Protein AF-A0AA42H1K6-F1 (afdb_monomer_lite)

Organism: NCBI:txid2975438

Structure (mmCIF, N/CA/C/O backbone):
data_AF-A0AA42H1K6-F1
#
_entry.id   AF-A0AA42H1K6-F1
#
loop_
_atom_site.group_PDB
_atom_site.id
_atom_site.type_symbol
_atom_site.label_atom_id
_atom_site.label_alt_id
_atom_site.label_comp_id
_atom_site.label_asym_id
_atom_site.label_entity_id
_atom_site.label_seq_id
_atom_site.pdbx_PDB_ins_code
_atom_site.Cartn_x
_atom_site.Cartn_y
_atom_site.Cartn_z
_atom_site.occupancy
_atom_site.B_iso_or_equiv
_atom_site.auth_seq_id
_atom_site.auth_comp_id
_atom_site.auth_asym_id
_atom_site.auth_atom_id
_atom_site.pdbx_PDB_model_num
ATOM 1 N N . MET A 1 1 ? 20.859 7.260 -6.402 1.00 62.06 1 MET A N 1
ATOM 2 C CA . MET A 1 1 ? 20.057 6.944 -5.200 1.00 62.06 1 MET A CA 1
ATOM 3 C C . MET A 1 1 ? 20.274 5.476 -4.890 1.00 62.06 1 MET A C 1
ATOM 5 O O . MET A 1 1 ? 20.105 4.671 -5.797 1.00 62.06 1 MET A O 1
ATOM 9 N N . THR A 1 2 ? 20.708 5.152 -3.678 1.00 84.94 2 THR A N 1
ATOM 10 C CA . THR A 1 2 ? 21.061 3.782 -3.284 1.00 84.94 2 THR A CA 1
ATOM 11 C C . THR A 1 2 ? 19.814 3.062 -2.776 1.00 84.94 2 THR A C 1
ATOM 13 O O . THR A 1 2 ? 19.043 3.649 -2.016 1.00 84.94 2 THR A O 1
ATOM 16 N N . ILE A 1 3 ? 19.590 1.830 -3.237 1.00 92.12 3 ILE A N 1
ATOM 17 C CA . ILE A 1 3 ? 18.553 0.944 -2.693 1.00 92.12 3 ILE A CA 1
ATOM 18 C C . ILE A 1 3 ? 18.938 0.590 -1.255 1.00 92.12 3 ILE A C 1
ATOM 20 O O . ILE A 1 3 ? 20.094 0.250 -1.008 1.00 92.12 3 ILE A O 1
ATOM 24 N N . ASP A 1 4 ? 17.997 0.700 -0.317 1.00 94.44 4 ASP A N 1
ATOM 25 C CA . ASP A 1 4 ? 18.240 0.289 1.068 1.00 94.44 4 ASP A CA 1
ATOM 26 C C . ASP A 1 4 ? 18.474 -1.236 1.103 1.00 94.44 4 ASP A C 1
ATOM 28 O O . ASP A 1 4 ? 17.659 -1.985 0.554 1.00 94.44 4 ASP A O 1
ATOM 32 N N . PRO A 1 5 ? 19.585 -1.715 1.692 1.00 95.31 5 PRO A N 1
ATOM 33 C CA . PRO A 1 5 ? 19.958 -3.126 1.644 1.00 95.31 5 PRO A CA 1
ATOM 34 C C . PRO A 1 5 ? 18.971 -4.047 2.368 1.00 95.31 5 PRO A C 1
ATOM 36 O O . PRO A 1 5 ? 18.983 -5.239 2.097 1.00 95.31 5 PRO A O 1
ATOM 39 N N . ARG A 1 6 ? 18.101 -3.520 3.241 1.00 96.12 6 ARG A N 1
ATOM 40 C CA . ARG A 1 6 ? 17.101 -4.313 3.978 1.00 96.12 6 ARG A CA 1
ATOM 41 C C . ARG A 1 6 ? 15.886 -4.706 3.138 1.00 96.12 6 ARG A C 1
ATOM 43 O O . ARG A 1 6 ? 15.095 -5.544 3.556 1.00 96.12 6 ARG A O 1
ATOM 50 N N . ILE A 1 7 ? 15.691 -4.086 1.971 1.00 96.62 7 ILE A N 1
ATOM 51 C CA . ILE A 1 7 ? 14.478 -4.278 1.160 1.00 96.62 7 ILE A CA 1
ATOM 52 C C . ILE A 1 7 ? 14.247 -5.740 0.747 1.00 96.62 7 ILE A C 1
ATOM 54 O O . ILE A 1 7 ? 13.104 -6.177 0.870 1.00 96.62 7 ILE A O 1
ATOM 58 N N . PRO A 1 8 ? 15.252 -6.510 0.283 1.00 96.12 8 PRO A N 1
ATOM 59 C CA . PRO A 1 8 ? 15.045 -7.915 -0.069 1.00 96.12 8 PRO A CA 1
ATOM 60 C C . PRO A 1 8 ? 14.580 -8.770 1.117 1.00 96.12 8 PRO A C 1
ATOM 62 O O . PRO A 1 8 ? 13.640 -9.549 0.962 1.00 96.12 8 PRO A O 1
ATOM 65 N N . ASP A 1 9 ? 15.182 -8.582 2.294 1.00 97.12 9 ASP A N 1
ATOM 66 C CA . ASP A 1 9 ? 14.838 -9.334 3.507 1.00 97.12 9 ASP A CA 1
ATOM 67 C C . ASP A 1 9 ? 13.409 -9.014 3.955 1.00 97.12 9 ASP A C 1
ATOM 69 O O . ASP A 1 9 ? 12.600 -9.916 4.165 1.00 97.12 9 ASP A O 1
ATOM 73 N N . LEU A 1 10 ? 13.065 -7.722 3.988 1.00 97.06 10 LEU A N 1
ATOM 74 C CA . LEU A 1 10 ? 11.715 -7.259 4.302 1.00 97.06 10 LEU A CA 1
ATOM 75 C C . LEU A 1 10 ? 10.692 -7.789 3.293 1.00 97.06 10 LEU A C 1
ATOM 77 O O . LEU A 1 10 ? 9.647 -8.273 3.691 1.00 97.06 10 LEU A O 1
ATOM 81 N N . CYS A 1 11 ? 10.968 -7.758 1.988 1.00 95.31 11 CYS A N 1
ATOM 82 C CA . CYS A 1 11 ? 10.032 -8.312 1.002 1.00 95.31 11 CYS A CA 1
ATOM 83 C C . CYS A 1 11 ? 9.834 -9.823 1.191 1.00 95.31 11 CYS A C 1
ATOM 85 O O . CYS A 1 11 ? 8.704 -10.301 1.114 1.00 95.31 11 CYS A O 1
ATOM 87 N N . THR A 1 12 ? 10.912 -10.554 1.486 1.00 95.56 12 THR A N 1
ATOM 88 C CA . THR A 1 12 ? 10.873 -12.005 1.716 1.00 95.56 12 THR A CA 1
ATOM 89 C C . THR A 1 12 ? 10.002 -12.361 2.918 1.00 95.56 12 THR A C 1
ATOM 91 O O . THR A 1 12 ? 9.213 -13.300 2.835 1.00 95.56 12 THR A O 1
ATOM 94 N N . GLU A 1 13 ? 10.085 -11.585 4.001 1.00 95.88 13 GLU A N 1
ATOM 95 C CA . GLU A 1 13 ? 9.265 -11.766 5.206 1.00 95.88 13 GLU A CA 1
ATOM 96 C C . GLU A 1 13 ? 7.757 -11.739 4.908 1.00 95.88 13 GLU A C 1
ATOM 98 O O . GLU A 1 13 ? 7.006 -12.545 5.451 1.00 95.88 13 GLU A O 1
ATOM 103 N N . TYR A 1 14 ? 7.324 -10.874 3.986 1.00 93.69 14 TYR A N 1
ATOM 104 C CA . TYR A 1 14 ? 5.921 -10.744 3.574 1.00 93.69 14 TYR A CA 1
ATOM 105 C C . TYR A 1 14 ? 5.576 -11.563 2.315 1.00 93.69 14 TYR A C 1
ATOM 107 O O . TYR A 1 14 ? 4.506 -11.393 1.732 1.00 93.69 14 TYR A O 1
ATOM 115 N N . GLY A 1 15 ? 6.472 -12.442 1.851 1.00 92.50 15 GLY A N 1
ATOM 116 C CA . GLY A 1 15 ? 6.245 -13.269 0.661 1.00 92.50 15 GLY A CA 1
ATOM 117 C C . GLY A 1 15 ? 6.146 -12.477 -0.651 1.00 92.50 15 GLY A C 1
ATOM 118 O O . GLY A 1 15 ? 5.506 -12.936 -1.598 1.00 92.50 15 GLY A O 1
ATOM 119 N N . ILE A 1 16 ? 6.759 -11.292 -0.712 1.00 93.12 16 ILE A N 1
ATOM 120 C CA . ILE A 1 16 ? 6.819 -10.436 -1.900 1.00 93.12 16 ILE A CA 1
ATOM 121 C C . ILE A 1 16 ? 8.098 -10.744 -2.679 1.00 93.12 16 ILE A C 1
ATOM 123 O O . ILE A 1 16 ? 9.208 -10.653 -2.154 1.00 93.12 16 ILE A O 1
ATOM 127 N N . THR A 1 17 ? 7.955 -11.044 -3.967 1.00 93.44 17 THR A N 1
ATOM 128 C CA . THR A 1 17 ? 9.085 -11.318 -4.861 1.00 93.44 17 THR A CA 1
ATOM 129 C C . THR A 1 17 ? 9.490 -10.060 -5.623 1.00 93.44 17 THR A C 1
ATOM 131 O O . THR A 1 17 ? 8.686 -9.426 -6.309 1.00 93.44 17 THR A O 1
ATOM 134 N N . ILE A 1 18 ? 10.765 -9.685 -5.527 1.00 94.56 18 ILE A N 1
ATOM 135 C CA . ILE A 1 18 ? 11.327 -8.594 -6.326 1.00 94.56 18 ILE A CA 1
ATOM 136 C C . ILE A 1 18 ? 11.724 -9.145 -7.695 1.00 94.56 18 ILE A C 1
ATOM 138 O O . ILE A 1 18 ? 12.562 -10.039 -7.787 1.00 94.56 18 ILE A O 1
ATOM 142 N N . VAL A 1 19 ? 11.164 -8.572 -8.758 1.00 93.50 19 VAL A N 1
ATOM 143 C CA . VAL A 1 19 ? 11.469 -8.945 -10.145 1.00 93.50 19 VAL A CA 1
ATOM 144 C C . VAL A 1 19 ? 12.244 -7.853 -10.873 1.00 93.50 19 VAL A C 1
ATOM 146 O O . VAL A 1 19 ? 12.251 -6.683 -10.478 1.00 93.50 19 VAL A O 1
ATOM 149 N N . ASP A 1 20 ? 12.894 -8.238 -11.973 1.00 90.00 20 ASP A N 1
ATOM 150 C CA . ASP A 1 20 ? 13.606 -7.297 -12.837 1.00 90.00 20 ASP A CA 1
ATOM 151 C C . ASP A 1 20 ? 12.664 -6.212 -13.386 1.00 90.00 20 ASP A C 1
ATOM 153 O O . ASP A 1 20 ? 11.504 -6.464 -13.718 1.00 90.00 20 ASP A O 1
ATOM 157 N N . GLY A 1 21 ? 13.184 -4.993 -13.548 1.00 84.94 21 GLY A N 1
ATOM 158 C CA . GLY A 1 21 ? 12.395 -3.842 -13.993 1.00 84.94 21 GLY A CA 1
ATOM 159 C C . GLY A 1 21 ? 11.746 -3.996 -15.376 1.00 84.94 21 GLY A C 1
ATOM 160 O O . GLY A 1 21 ? 10.767 -3.290 -15.658 1.00 84.94 21 GLY A O 1
ATOM 161 N N . ARG A 1 22 ? 12.270 -4.896 -16.220 1.00 85.75 22 ARG A N 1
ATOM 162 C CA . ARG A 1 22 ? 11.769 -5.212 -17.568 1.00 85.75 22 ARG A CA 1
ATOM 163 C C . ARG A 1 22 ? 10.770 -6.370 -17.586 1.00 85.75 22 ARG A C 1
ATOM 165 O O . ARG A 1 22 ? 10.105 -6.550 -18.603 1.00 85.75 22 ARG A O 1
ATOM 172 N N . SER A 1 23 ? 10.659 -7.132 -16.501 1.00 84.50 23 SER A N 1
ATOM 173 C CA . SER A 1 23 ? 9.707 -8.242 -16.399 1.00 84.50 23 SER A CA 1
ATOM 174 C C . SER A 1 23 ? 8.284 -7.722 -16.201 1.00 84.50 23 SER A C 1
ATOM 176 O O . SER A 1 23 ? 8.084 -6.636 -15.648 1.00 84.50 23 SER A O 1
ATOM 178 N N . TYR A 1 24 ? 7.289 -8.489 -16.661 1.00 82.38 24 TYR A N 1
ATOM 179 C CA . TYR A 1 24 ? 5.895 -8.229 -16.316 1.00 82.38 24 TYR A CA 1
ATOM 180 C C . TYR A 1 24 ? 5.607 -8.871 -14.952 1.00 82.38 24 TYR A C 1
ATOM 182 O O . TYR A 1 24 ? 5.658 -10.094 -14.862 1.00 82.38 24 TYR A O 1
ATOM 190 N N . PRO A 1 25 ? 5.352 -8.074 -13.907 1.00 82.81 25 PRO A N 1
ATOM 191 C CA . PRO A 1 25 ? 5.150 -8.590 -12.561 1.00 82.81 25 PRO A CA 1
ATOM 192 C C . PRO A 1 25 ? 3.802 -9.306 -12.448 1.00 82.81 25 PRO A C 1
ATOM 194 O O . PRO A 1 25 ? 2.767 -8.781 -12.866 1.00 82.81 25 PRO A O 1
ATOM 197 N N . GLY A 1 26 ? 3.839 -10.503 -11.879 1.00 82.50 26 GLY A N 1
ATOM 198 C CA . GLY A 1 26 ? 2.691 -11.321 -11.532 1.00 82.50 26 GLY A CA 1
ATOM 199 C C . GLY A 1 26 ? 2.181 -11.077 -10.112 1.00 82.50 26 GLY A C 1
ATOM 200 O O . GLY A 1 26 ? 2.237 -9.971 -9.568 1.00 82.50 26 GLY A O 1
ATOM 201 N N . ILE A 1 27 ? 1.641 -12.144 -9.528 1.00 84.56 27 ILE A N 1
ATOM 202 C CA . ILE A 1 27 ? 1.057 -12.140 -8.188 1.00 84.56 27 ILE A CA 1
ATOM 203 C C . ILE A 1 27 ? 2.156 -12.009 -7.132 1.00 84.56 27 ILE A C 1
ATOM 205 O O . ILE A 1 27 ? 3.155 -12.718 -7.208 1.00 84.56 27 ILE A O 1
ATOM 209 N N . ARG A 1 28 ? 1.968 -11.120 -6.146 1.00 85.88 28 ARG A N 1
ATOM 210 C CA . ARG A 1 28 ? 2.966 -10.809 -5.094 1.00 85.88 28 ARG A CA 1
ATOM 211 C C . ARG A 1 28 ? 4.334 -10.388 -5.633 1.00 85.88 28 ARG A C 1
ATOM 213 O O . ARG A 1 28 ? 5.338 -10.470 -4.929 1.00 85.88 28 ARG A O 1
ATOM 220 N N . GLU A 1 29 ? 4.388 -9.905 -6.867 1.00 90.75 29 GLU A N 1
ATOM 221 C CA . GLU A 1 29 ? 5.623 -9.440 -7.480 1.00 90.75 29 GLU A CA 1
ATOM 222 C C . GLU A 1 29 ? 5.683 -7.917 -7.535 1.00 90.75 29 GLU A C 1
ATOM 224 O O . GLU A 1 29 ? 4.683 -7.215 -7.730 1.00 90.75 29 GLU A O 1
ATOM 229 N N . THR A 1 30 ? 6.893 -7.384 -7.396 1.00 92.50 30 THR A N 1
ATOM 230 C CA . THR A 1 30 ? 7.141 -5.951 -7.513 1.00 92.50 30 THR A CA 1
ATOM 231 C C . THR A 1 30 ? 8.460 -5.649 -8.205 1.00 92.50 30 THR A C 1
ATOM 233 O O . THR A 1 30 ? 9.459 -6.342 -8.051 1.00 92.50 30 THR A O 1
ATOM 236 N N . ARG A 1 31 ? 8.482 -4.523 -8.916 1.00 92.75 31 ARG A N 1
ATOM 237 C CA . ARG A 1 31 ? 9.706 -3.870 -9.408 1.00 92.75 31 ARG A CA 1
ATOM 238 C C . ARG A 1 31 ? 9.962 -2.527 -8.725 1.00 92.75 31 ARG A C 1
ATOM 240 O 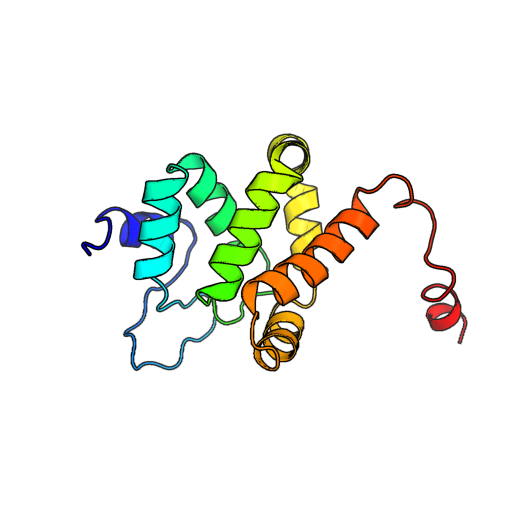O . ARG A 1 31 ? 10.867 -1.783 -9.096 1.00 92.75 31 ARG A O 1
ATOM 247 N N . ALA A 1 32 ? 9.125 -2.155 -7.757 1.00 93.94 32 ALA A N 1
ATOM 248 C CA . ALA A 1 32 ? 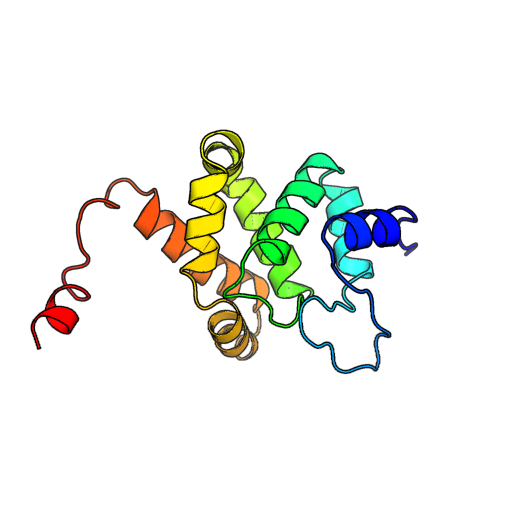9.098 -0.823 -7.164 1.00 93.94 32 ALA A CA 1
ATOM 249 C C . ALA A 1 32 ? 10.113 -0.655 -6.014 1.00 93.94 32 ALA A C 1
ATOM 251 O O . ALA A 1 32 ? 9.873 0.106 -5.080 1.00 93.94 32 ALA A O 1
ATOM 252 N N . VAL A 1 33 ? 11.280 -1.301 -6.108 1.00 95.19 33 VAL A N 1
ATOM 253 C CA . VAL A 1 33 ? 12.324 -1.334 -5.062 1.00 95.19 33 VAL A CA 1
ATOM 254 C C . VAL A 1 33 ? 12.788 0.070 -4.659 1.00 95.19 33 VAL A C 1
ATOM 256 O O . VAL A 1 33 ? 12.930 0.385 -3.480 1.00 95.19 33 VAL A O 1
ATOM 259 N N . VAL A 1 34 ? 12.946 0.963 -5.643 1.00 95.50 34 VAL A N 1
ATOM 260 C CA . VAL A 1 34 ? 13.295 2.379 -5.424 1.00 95.50 34 VAL A CA 1
ATOM 261 C C . VAL A 1 34 ? 12.229 3.080 -4.576 1.00 95.50 34 VAL A C 1
ATOM 263 O O . VAL A 1 34 ? 12.556 3.879 -3.702 1.00 95.50 34 VAL A O 1
ATOM 266 N N . THR A 1 35 ? 10.950 2.793 -4.820 1.00 96.56 35 THR A N 1
ATOM 267 C CA . THR A 1 35 ? 9.838 3.363 -4.049 1.00 96.56 35 THR A CA 1
ATOM 268 C C . THR A 1 35 ? 9.837 2.835 -2.625 1.00 96.56 35 THR A C 1
ATOM 270 O O . THR A 1 35 ? 9.728 3.628 -1.696 1.00 96.56 35 THR A O 1
ATOM 273 N N . MET A 1 36 ? 10.023 1.528 -2.452 1.00 96.88 36 MET A N 1
ATOM 274 C CA . MET A 1 36 ? 10.109 0.907 -1.132 1.00 96.88 36 MET A CA 1
ATOM 275 C C . MET A 1 36 ? 11.256 1.501 -0.304 1.00 96.88 36 MET A C 1
ATOM 277 O O . MET A 1 36 ? 11.035 1.927 0.825 1.00 96.88 36 MET A O 1
ATOM 281 N N . SER A 1 37 ? 12.444 1.668 -0.903 1.00 97.44 37 SER A N 1
ATOM 282 C CA . SER A 1 37 ? 13.579 2.346 -0.251 1.00 97.44 37 SER A CA 1
ATOM 283 C C . SER A 1 37 ? 13.242 3.777 0.177 1.00 97.44 37 SER A C 1
ATOM 285 O O . SER A 1 37 ? 13.637 4.199 1.258 1.00 97.44 37 SER A O 1
ATOM 287 N N . ARG A 1 38 ? 12.488 4.531 -0.637 1.00 97.38 38 ARG A N 1
ATOM 288 C CA . ARG A 1 38 ? 12.063 5.898 -0.280 1.00 97.38 38 ARG A CA 1
ATOM 289 C C . ARG A 1 38 ? 11.091 5.919 0.889 1.00 97.38 38 ARG A C 1
ATOM 291 O O . ARG A 1 38 ? 11.219 6.792 1.738 1.00 97.38 38 ARG A O 1
ATOM 298 N N . ILE A 1 39 ? 10.126 5.002 0.918 1.00 98.00 39 ILE A N 1
ATOM 299 C CA . ILE A 1 39 ? 9.160 4.913 2.019 1.00 98.00 39 ILE A CA 1
ATOM 300 C C . ILE A 1 39 ? 9.901 4.554 3.309 1.00 98.00 39 ILE A C 1
ATOM 302 O O . ILE A 1 39 ? 9.770 5.279 4.291 1.00 98.00 39 ILE A O 1
ATOM 306 N N . LEU A 1 40 ? 10.751 3.523 3.274 1.00 97.94 40 LEU A N 1
ATOM 307 C CA . LEU A 1 40 ? 11.552 3.090 4.420 1.00 97.94 40 LEU A CA 1
ATOM 308 C C . LEU A 1 40 ? 12.439 4.219 4.971 1.00 97.94 40 LEU A C 1
ATOM 310 O O . LEU A 1 40 ? 12.436 4.479 6.170 1.00 97.94 40 LEU A O 1
ATOM 314 N N . GLN A 1 41 ? 13.151 4.942 4.101 1.00 97.06 41 GLN A N 1
ATOM 315 C CA . GLN A 1 41 ? 14.009 6.062 4.509 1.00 97.06 41 GLN A CA 1
ATOM 316 C C . GLN A 1 41 ? 13.218 7.254 5.065 1.00 97.06 41 GLN A C 1
ATOM 318 O O . GLN A 1 41 ? 13.689 7.927 5.976 1.00 97.06 41 GLN A O 1
ATOM 323 N N . ALA A 1 42 ? 12.035 7.539 4.514 1.00 97.19 42 ALA A N 1
ATOM 324 C CA . ALA A 1 42 ? 11.247 8.708 4.898 1.00 97.19 42 ALA A CA 1
ATOM 325 C C . ALA A 1 42 ? 10.371 8.483 6.139 1.00 97.19 42 ALA A C 1
ATOM 327 O O . ALA A 1 42 ? 10.029 9.450 6.817 1.00 97.19 42 ALA A O 1
ATOM 328 N N . LYS A 1 43 ? 9.947 7.241 6.392 1.00 97.38 43 LYS A N 1
ATOM 329 C CA . LYS A 1 43 ? 8.922 6.915 7.396 1.00 97.38 43 LYS A CA 1
ATOM 330 C C . LYS A 1 43 ? 9.381 5.925 8.465 1.00 97.38 43 LYS A C 1
ATOM 332 O O . LYS A 1 43 ? 8.683 5.767 9.458 1.00 97.38 43 LYS A O 1
ATOM 337 N N . GLY A 1 44 ? 10.548 5.305 8.297 1.00 97.75 44 GLY A N 1
ATOM 338 C CA . GLY A 1 44 ? 11.053 4.291 9.216 1.00 97.75 44 GLY A CA 1
ATOM 339 C C . GLY A 1 44 ? 10.517 2.891 8.917 1.00 97.75 44 GLY A C 1
ATOM 340 O O . GLY A 1 44 ? 9.667 2.689 8.048 1.00 97.75 44 GLY A O 1
ATOM 341 N N . GLU A 1 45 ? 11.078 1.911 9.622 1.00 97.62 45 GLU A N 1
ATOM 342 C CA . GLU A 1 45 ? 10.824 0.492 9.368 1.00 97.62 45 GLU A CA 1
ATOM 343 C C . GLU A 1 45 ? 9.431 0.050 9.818 1.00 97.62 45 GLU A C 1
ATOM 345 O O . GLU A 1 45 ? 8.754 -0.620 9.046 1.00 97.62 45 GLU A O 1
ATOM 350 N N . ASP A 1 46 ? 8.960 0.495 10.985 1.00 96.62 46 ASP A N 1
ATOM 351 C CA . ASP A 1 46 ? 7.636 0.129 11.512 1.00 96.62 46 ASP A CA 1
ATOM 352 C C . ASP A 1 46 ? 6.512 0.541 10.550 1.00 96.62 46 ASP A C 1
ATOM 354 O O . ASP A 1 46 ? 5.678 -0.274 10.155 1.00 96.62 46 ASP A O 1
ATOM 358 N N . HIS A 1 47 ? 6.552 1.788 10.065 1.00 97.69 47 HIS A N 1
ATOM 359 C CA . HIS A 1 47 ? 5.624 2.274 9.037 1.00 97.69 47 HIS A CA 1
ATOM 360 C C . HIS A 1 47 ? 5.713 1.437 7.760 1.00 97.69 47 HIS A C 1
ATOM 362 O O . HIS A 1 47 ? 4.700 1.093 7.154 1.00 97.69 47 HIS A O 1
ATOM 368 N N . PHE A 1 48 ? 6.927 1.115 7.319 1.00 97.94 48 PHE A N 1
ATOM 369 C CA . PHE A 1 48 ? 7.118 0.334 6.104 1.00 97.94 48 PHE A CA 1
ATOM 370 C C . PHE A 1 48 ? 6.579 -1.099 6.245 1.00 97.94 48 PHE A C 1
ATOM 372 O O . PHE A 1 48 ? 5.953 -1.598 5.313 1.00 97.94 48 PHE A O 1
ATOM 379 N N . ARG A 1 49 ? 6.734 -1.723 7.415 1.00 96.94 49 ARG A N 1
ATOM 380 C CA . ARG A 1 49 ? 6.160 -3.035 7.746 1.00 96.94 49 ARG A CA 1
ATOM 381 C C . ARG A 1 49 ? 4.631 -3.019 7.695 1.00 96.94 49 ARG A C 1
ATOM 383 O O . ARG A 1 49 ? 4.055 -3.888 7.049 1.00 96.94 49 ARG A O 1
ATOM 390 N N . MET A 1 50 ? 3.977 -1.986 8.235 1.00 96.06 50 MET A N 1
ATOM 391 C CA . MET A 1 50 ? 2.520 -1.810 8.090 1.00 96.06 50 MET A CA 1
ATOM 392 C C . MET A 1 50 ? 2.083 -1.720 6.619 1.00 96.06 50 MET A C 1
ATOM 394 O O . MET A 1 50 ? 1.072 -2.304 6.219 1.00 96.06 50 MET A O 1
ATOM 398 N N . VAL A 1 51 ? 2.856 -1.008 5.789 1.00 96.44 51 VAL A N 1
ATOM 399 C CA . VAL A 1 51 ? 2.594 -0.922 4.344 1.00 96.44 51 VAL A CA 1
ATOM 400 C C . VAL A 1 51 ? 2.722 -2.293 3.681 1.00 96.44 51 VAL A C 1
ATOM 402 O O . VAL A 1 51 ? 1.841 -2.651 2.901 1.00 96.44 51 VAL A O 1
ATOM 405 N N . LEU A 1 52 ? 3.781 -3.055 3.984 1.00 95.06 52 LEU A N 1
ATOM 406 C CA . LEU A 1 52 ? 3.995 -4.391 3.420 1.00 95.06 52 LEU A CA 1
ATOM 407 C C . LEU A 1 52 ? 2.913 -5.384 3.853 1.00 95.06 52 LEU A C 1
ATOM 409 O O . LEU A 1 52 ? 2.354 -6.047 2.984 1.00 95.06 52 LEU A O 1
ATOM 413 N N . SER A 1 53 ? 2.560 -5.417 5.141 1.00 93.25 53 SER A N 1
ATOM 414 C CA . SER A 1 53 ? 1.455 -6.233 5.666 1.00 93.25 53 SER A CA 1
ATOM 415 C C . SER A 1 53 ? 0.159 -5.954 4.900 1.00 93.25 53 SER A C 1
ATOM 417 O O . SER A 1 53 ? -0.439 -6.865 4.332 1.00 93.25 53 SER A O 1
ATOM 419 N N . THR A 1 54 ? -0.198 -4.674 4.733 1.00 93.25 54 THR A N 1
ATOM 420 C CA . THR A 1 54 ? -1.428 -4.277 4.025 1.00 93.25 54 THR A CA 1
ATOM 421 C C . THR A 1 54 ? -1.470 -4.767 2.571 1.00 93.25 54 THR A C 1
ATOM 423 O O . THR A 1 54 ? -2.516 -5.205 2.092 1.00 93.25 54 THR A O 1
ATOM 426 N N . VAL A 1 55 ? -0.355 -4.689 1.833 1.00 91.06 55 VAL A N 1
ATOM 427 C CA . VAL A 1 55 ? -0.329 -5.107 0.416 1.00 91.06 55 VAL A CA 1
ATOM 428 C C . VAL A 1 55 ? -0.105 -6.609 0.221 1.00 91.06 55 VAL A C 1
ATOM 430 O O . VAL A 1 55 ? -0.426 -7.116 -0.849 1.00 91.06 55 VAL A O 1
ATOM 433 N N . ALA A 1 56 ? 0.453 -7.316 1.206 1.00 86.75 56 ALA A N 1
ATOM 434 C CA . ALA A 1 56 ? 0.775 -8.739 1.100 1.00 86.75 56 ALA A CA 1
ATOM 435 C C . ALA A 1 56 ? -0.350 -9.650 1.605 1.00 86.75 56 ALA A C 1
ATOM 437 O O . ALA A 1 56 ? -0.653 -10.670 0.975 1.00 86.75 56 ALA A O 1
ATOM 438 N N . GLU A 1 57 ? -0.971 -9.277 2.726 1.00 79.81 57 GLU A N 1
ATOM 439 C CA . GLU A 1 57 ? -1.951 -10.107 3.438 1.00 79.81 57 GLU A CA 1
ATOM 440 C C . GLU A 1 57 ? -3.350 -10.038 2.831 1.00 79.81 57 GLU A C 1
ATOM 442 O O . GLU A 1 57 ? -4.228 -10.787 3.239 1.00 79.81 57 GLU A O 1
ATOM 447 N N . THR A 1 58 ? -3.554 -9.196 1.817 1.00 70.25 58 THR A N 1
ATOM 448 C CA . THR A 1 58 ? -4.866 -9.040 1.200 1.00 70.25 58 THR A CA 1
ATOM 449 C C . THR A 1 58 ? -5.064 -10.034 0.049 1.00 70.25 58 THR A C 1
ATOM 451 O O . THR A 1 58 ? -4.561 -9.861 -1.067 1.00 70.25 58 THR A O 1
ATOM 454 N N . GLU A 1 59 ? -5.751 -11.146 0.324 1.00 65.19 59 GLU A N 1
ATOM 455 C CA . GLU A 1 59 ? -6.015 -12.262 -0.599 1.00 65.19 59 GLU A CA 1
ATOM 456 C C . GLU A 1 59 ? -6.748 -11.837 -1.876 1.00 65.19 59 GLU A C 1
ATOM 458 O O . GLU A 1 59 ? -6.495 -12.386 -2.951 1.00 65.19 59 GLU A O 1
ATOM 463 N N . ASN A 1 60 ? -7.607 -10.820 -1.797 1.00 64.31 60 ASN A N 1
ATOM 464 C CA . ASN A 1 60 ? -8.358 -10.349 -2.963 1.00 64.31 60 ASN A CA 1
ATOM 465 C C . ASN A 1 60 ? -7.558 -9.362 -3.839 1.00 64.31 60 ASN A C 1
ATOM 467 O O . ASN A 1 60 ? -7.974 -9.000 -4.941 1.00 64.31 60 ASN A O 1
ATOM 471 N N . ASN A 1 61 ? -6.382 -8.938 -3.363 1.00 62.25 61 ASN A N 1
ATOM 472 C CA . ASN A 1 61 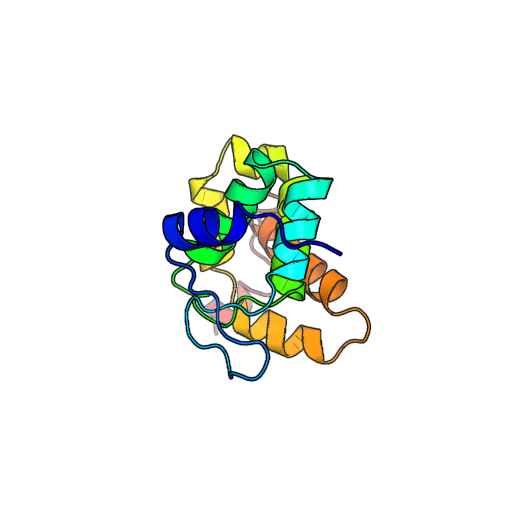? -5.559 -7.889 -3.971 1.00 62.25 61 ASN A CA 1
ATOM 473 C C . ASN A 1 61 ? -4.175 -8.371 -4.383 1.00 62.25 61 ASN A C 1
ATOM 475 O O . ASN A 1 61 ? -3.265 -7.568 -4.581 1.00 62.25 61 ASN A O 1
ATOM 479 N N . GLN A 1 62 ? -4.044 -9.675 -4.603 1.00 64.62 62 GLN A N 1
ATOM 480 C CA . GLN A 1 62 ? -2.818 -10.375 -4.982 1.00 64.62 62 GLN A CA 1
ATOM 481 C C . GLN A 1 62 ? -2.260 -9.970 -6.362 1.00 64.62 62 GLN A C 1
ATOM 483 O O . GLN A 1 62 ? -1.420 -10.660 -6.922 1.00 64.62 62 GLN A O 1
ATOM 488 N N . GLY A 1 63 ? -2.718 -8.860 -6.941 1.00 70.62 63 GLY A N 1
ATOM 489 C CA . GLY A 1 63 ? -2.201 -8.299 -8.179 1.00 70.62 63 GLY A CA 1
ATOM 490 C C . GLY A 1 63 ? -0.818 -7.655 -8.034 1.00 70.62 63 GLY A C 1
ATOM 491 O O . GLY A 1 63 ? -0.130 -7.756 -7.021 1.00 70.62 63 GLY A O 1
ATOM 492 N N . TYR A 1 64 ? -0.408 -6.965 -9.096 1.00 80.12 64 TYR A N 1
ATOM 493 C CA . TYR A 1 64 ? 0.891 -6.302 -9.174 1.00 80.12 64 TYR A CA 1
ATOM 494 C C . TYR A 1 64 ? 1.040 -5.168 -8.141 1.00 80.12 64 TYR A C 1
ATOM 496 O O . TYR A 1 64 ? 0.340 -4.147 -8.193 1.00 80.12 64 TYR A O 1
ATOM 504 N N . ILE A 1 65 ? 2.047 -5.304 -7.270 1.00 90.00 65 ILE A N 1
ATOM 505 C CA . ILE A 1 65 ? 2.430 -4.296 -6.276 1.00 90.00 65 ILE A CA 1
ATOM 506 C C . ILE A 1 65 ? 3.279 -3.216 -6.956 1.00 90.00 65 ILE A C 1
ATOM 508 O O . ILE A 1 65 ? 4.508 -3.308 -7.068 1.00 90.00 65 ILE A O 1
ATOM 512 N N . ASP A 1 66 ? 2.613 -2.168 -7.433 1.00 92.00 66 ASP A N 1
ATOM 513 C CA . ASP A 1 66 ? 3.254 -1.057 -8.129 1.00 92.00 66 ASP A CA 1
ATOM 514 C C . ASP A 1 66 ? 3.625 0.115 -7.204 1.00 92.00 66 ASP A C 1
ATOM 516 O O . ASP A 1 66 ? 3.250 0.200 -6.034 1.00 92.00 66 ASP A O 1
ATOM 520 N N . LYS A 1 67 ? 4.390 1.068 -7.748 1.00 94.81 67 LYS A N 1
ATOM 521 C CA . LYS A 1 67 ? 4.824 2.255 -6.997 1.00 94.81 67 LYS A CA 1
ATOM 522 C C . LYS A 1 67 ? 3.662 3.128 -6.509 1.00 94.81 67 LYS A C 1
ATOM 524 O O . LYS A 1 67 ? 3.841 3.838 -5.527 1.00 94.81 67 LYS A O 1
ATOM 529 N N . TYR A 1 68 ? 2.533 3.154 -7.217 1.00 95.69 68 TYR A N 1
ATOM 530 C CA . TYR A 1 68 ? 1.404 4.015 -6.875 1.00 95.69 68 TYR A CA 1
ATOM 531 C C . TYR A 1 68 ? 0.589 3.406 -5.741 1.00 95.69 68 TYR A C 1
ATOM 533 O O . TYR A 1 68 ? 0.217 4.144 -4.835 1.00 95.69 68 TYR A O 1
ATOM 541 N N . LEU A 1 69 ? 0.395 2.085 -5.753 1.00 94.88 69 LEU A N 1
ATOM 542 C CA . LEU A 1 69 ? -0.208 1.339 -4.656 1.00 94.88 69 LEU A CA 1
ATOM 543 C C . LEU A 1 69 ? 0.618 1.491 -3.379 1.00 94.88 69 LEU A C 1
ATOM 545 O O . LEU A 1 69 ? 0.073 1.921 -2.371 1.00 94.88 69 LEU A O 1
ATOM 549 N N . LEU A 1 70 ? 1.935 1.257 -3.432 1.00 96.56 70 LEU A N 1
ATOM 550 C CA . LEU A 1 70 ? 2.813 1.413 -2.262 1.00 96.56 70 LEU A CA 1
ATOM 551 C C . LEU A 1 70 ? 2.728 2.814 -1.641 1.00 96.56 70 LEU A C 1
ATOM 553 O O . LEU A 1 70 ? 2.626 2.956 -0.424 1.00 96.56 70 LEU A O 1
ATOM 557 N N . TRP A 1 71 ? 2.745 3.861 -2.470 1.00 97.81 71 TRP A N 1
ATOM 558 C CA . TRP A 1 71 ? 2.588 5.229 -1.978 1.00 97.81 71 TRP A CA 1
ATOM 559 C C .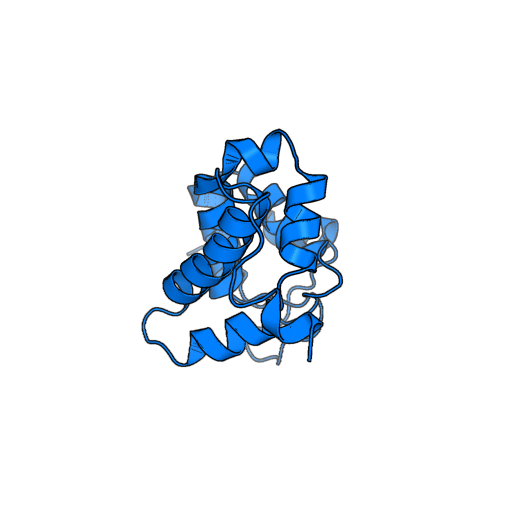 TRP A 1 71 ? 1.185 5.506 -1.440 1.00 97.81 71 TRP A C 1
ATOM 561 O O . TRP A 1 71 ? 1.065 6.189 -0.428 1.00 97.81 71 TRP A O 1
ATOM 571 N N . ALA A 1 72 ? 0.142 4.993 -2.095 1.00 97.50 72 ALA A N 1
ATOM 572 C CA . ALA A 1 72 ? -1.229 5.188 -1.648 1.00 97.50 72 ALA A CA 1
ATOM 573 C C . ALA A 1 72 ? -1.469 4.522 -0.290 1.00 97.50 72 ALA A C 1
ATOM 575 O O . ALA A 1 72 ? -1.956 5.175 0.625 1.00 97.50 72 ALA A O 1
ATOM 576 N N . VAL A 1 73 ? -1.046 3.266 -0.123 1.00 96.94 73 VAL A N 1
ATOM 577 C CA . VAL A 1 73 ? -1.109 2.568 1.167 1.00 96.94 73 VAL A CA 1
ATOM 578 C C . VAL A 1 73 ? -0.289 3.308 2.220 1.00 96.94 73 VAL A C 1
ATOM 580 O O . VAL A 1 73 ? -0.789 3.551 3.311 1.00 96.94 73 VAL A O 1
ATOM 583 N N . SER A 1 74 ? 0.925 3.762 1.889 1.00 98.44 74 SER A N 1
ATOM 584 C CA . SER A 1 74 ? 1.735 4.569 2.810 1.00 98.44 74 SER A CA 1
ATOM 585 C C . SER A 1 74 ? 1.029 5.848 3.274 1.00 98.44 74 SER A C 1
ATOM 587 O O . SER A 1 74 ? 1.178 6.228 4.435 1.00 98.44 74 SER A O 1
ATOM 589 N N . ASP A 1 75 ? 0.297 6.534 2.396 1.00 98.50 75 ASP A N 1
ATOM 590 C CA . ASP A 1 75 ? -0.465 7.729 2.773 1.00 98.50 75 ASP A CA 1
ATOM 591 C C . ASP A 1 75 ? -1.626 7.383 3.697 1.00 98.50 75 ASP A C 1
ATOM 593 O O . ASP A 1 75 ? -1.845 8.066 4.697 1.00 98.50 75 ASP A O 1
ATOM 597 N N . LEU A 1 76 ? -2.342 6.302 3.392 1.00 98.12 76 LEU A N 1
ATOM 598 C CA . LEU A 1 76 ? -3.480 5.872 4.191 1.00 98.12 76 LEU A CA 1
ATOM 599 C C . LEU A 1 76 ? -3.044 5.370 5.567 1.00 98.12 76 LEU A C 1
ATOM 601 O O . LEU A 1 76 ? -3.689 5.738 6.538 1.00 98.12 76 LEU A O 1
ATOM 605 N N . VAL A 1 77 ? -1.931 4.637 5.679 1.00 97.88 77 VAL A N 1
ATOM 606 C CA . VAL A 1 77 ? -1.338 4.262 6.975 1.00 97.88 77 VAL A CA 1
ATOM 607 C C . VAL A 1 77 ? -1.009 5.511 7.797 1.00 97.88 77 VAL A C 1
ATOM 609 O O . VAL A 1 77 ? -1.335 5.573 8.975 1.00 97.88 77 VAL A O 1
ATOM 612 N N . THR A 1 78 ? -0.446 6.560 7.178 1.00 97.94 78 THR A N 1
ATOM 613 C CA . THR A 1 78 ? -0.194 7.832 7.882 1.00 97.94 78 THR A CA 1
ATOM 614 C C . THR A 1 78 ? -1.494 8.495 8.358 1.00 97.94 78 THR A C 1
ATOM 616 O O . THR A 1 78 ? -1.574 8.925 9.506 1.00 97.94 78 THR A O 1
ATOM 619 N N . VAL A 1 79 ? -2.510 8.609 7.497 1.00 97.44 79 VAL A N 1
ATOM 620 C CA . VAL A 1 79 ? -3.767 9.315 7.820 1.00 97.44 79 VAL A CA 1
ATOM 621 C C . VAL A 1 79 ? -4.650 8.514 8.783 1.00 97.44 79 VAL A C 1
ATOM 623 O O . VAL A 1 79 ? -5.333 9.093 9.623 1.00 97.44 79 VAL A O 1
ATOM 626 N N . CYS A 1 80 ? -4.622 7.189 8.679 1.00 96.62 80 CYS A N 1
ATOM 627 C CA . CYS A 1 80 ? -5.477 6.260 9.413 1.00 96.62 80 CYS A CA 1
ATOM 628 C C . CYS A 1 80 ? -4.709 5.520 10.515 1.00 96.62 80 CYS A C 1
ATOM 630 O O . CYS A 1 80 ? -5.138 4.447 10.928 1.00 96.62 80 CYS A O 1
ATOM 632 N N . ASN A 1 81 ? -3.594 6.076 11.004 1.00 95.56 81 ASN A N 1
ATOM 633 C CA . ASN A 1 81 ? -2.703 5.408 11.958 1.00 95.56 81 ASN A CA 1
ATOM 634 C C . ASN A 1 81 ? -3.443 4.872 13.194 1.00 95.56 81 ASN A C 1
ATOM 636 O O . ASN A 1 81 ? -3.195 3.763 13.644 1.00 95.56 81 ASN A O 1
ATOM 640 N N . SER A 1 82 ? -4.418 5.625 13.713 1.00 94.56 82 SER A N 1
ATOM 641 C CA . SER A 1 82 ? -5.235 5.172 14.845 1.00 94.56 82 SER A CA 1
ATOM 642 C C . SER A 1 82 ? -6.075 3.931 14.530 1.00 94.56 82 SER A C 1
ATOM 644 O O . SER A 1 82 ? -6.315 3.131 15.428 1.00 94.56 82 SER A O 1
ATOM 646 N N . ILE A 1 83 ? -6.523 3.747 13.287 1.00 95.00 83 ILE A N 1
ATOM 647 C CA . ILE A 1 83 ? -7.249 2.546 12.853 1.00 95.00 83 ILE A CA 1
ATOM 648 C C . ILE A 1 83 ? -6.265 1.390 12.686 1.00 95.00 83 ILE A C 1
ATOM 650 O O . ILE A 1 83 ? -6.525 0.311 13.206 1.00 95.00 83 ILE A O 1
ATOM 654 N N . VAL A 1 84 ? -5.135 1.624 12.012 1.00 94.38 84 VAL A N 1
ATOM 655 C CA . VAL A 1 84 ? -4.120 0.591 11.749 1.00 94.38 84 VAL A CA 1
ATOM 656 C C . VAL A 1 84 ? -3.579 0.003 13.055 1.00 94.38 84 VAL A C 1
ATOM 658 O O . VAL A 1 84 ? -3.522 -1.213 13.191 1.00 94.38 84 VAL A O 1
ATOM 661 N N . GLU A 1 85 ? -3.273 0.847 14.041 1.00 93.06 85 GLU A N 1
ATOM 662 C CA . GLU A 1 85 ? -2.722 0.415 15.332 1.00 93.06 85 GLU A CA 1
ATOM 663 C C . GLU A 1 85 ? -3.764 -0.257 16.240 1.00 93.06 85 GLU A C 1
ATOM 665 O O . GLU A 1 85 ? -3.486 -1.273 16.871 1.00 93.06 85 GLU A O 1
ATOM 670 N N . ASN A 1 86 ? -4.984 0.289 16.325 1.00 95.19 86 ASN A N 1
ATOM 671 C CA . ASN A 1 86 ? -5.979 -0.207 17.288 1.00 95.19 86 ASN A CA 1
ATOM 672 C C . ASN A 1 86 ? -6.896 -1.299 16.721 1.00 95.19 86 ASN A C 1
ATOM 674 O O . ASN A 1 86 ? -7.536 -2.016 17.488 1.00 95.19 86 ASN A O 1
ATOM 678 N N . ARG A 1 87 ? -7.031 -1.388 15.392 1.00 94.88 87 ARG A N 1
ATOM 679 C CA . ARG A 1 87 ? -7.963 -2.292 14.693 1.00 94.88 87 ARG A CA 1
ATOM 680 C C . ARG A 1 87 ? -7.305 -2.925 13.446 1.00 94.88 87 ARG A C 1
ATOM 682 O O . ARG A 1 87 ? -7.886 -2.863 12.359 1.00 94.88 87 ARG A O 1
ATOM 689 N N . PRO A 1 88 ? -6.118 -3.555 13.571 1.00 93.06 88 PRO A N 1
ATOM 690 C CA . PRO A 1 88 ? -5.325 -4.027 12.429 1.00 93.06 88 PRO A CA 1
ATOM 691 C C . PRO A 1 88 ? -6.040 -5.083 11.577 1.00 93.06 88 PRO A C 1
ATOM 693 O O . PRO A 1 88 ? -6.000 -5.016 10.354 1.00 93.06 88 PRO A O 1
ATOM 696 N N . ILE A 1 89 ? -6.752 -6.026 12.204 1.00 93.31 89 ILE A N 1
ATOM 697 C CA . ILE A 1 89 ? -7.490 -7.079 11.482 1.00 93.31 89 ILE A CA 1
ATOM 698 C C . ILE A 1 89 ? -8.552 -6.454 10.576 1.00 93.31 89 ILE A C 1
ATOM 700 O O . ILE A 1 89 ? -8.648 -6.756 9.394 1.00 93.31 89 ILE A O 1
ATOM 704 N N . GLU A 1 90 ? -9.326 -5.521 11.114 1.00 94.19 90 GLU A N 1
ATOM 705 C CA . GLU A 1 90 ? -10.415 -4.894 10.376 1.00 94.19 90 GLU A CA 1
ATOM 706 C C . GLU A 1 90 ? -9.912 -3.944 9.286 1.00 94.19 90 GLU A C 1
ATOM 708 O O . GLU A 1 90 ? -10.610 -3.707 8.299 1.00 94.19 90 GLU A O 1
ATOM 713 N N . TRP A 1 91 ? -8.721 -3.371 9.478 1.00 94.94 91 TRP A N 1
ATOM 714 C CA . TRP A 1 91 ? -8.010 -2.640 8.441 1.00 94.94 91 TRP A CA 1
ATOM 715 C C . TRP A 1 91 ? -7.674 -3.558 7.261 1.00 94.94 91 TRP A C 1
ATOM 717 O O . TRP A 1 91 ? -7.992 -3.211 6.124 1.00 94.94 91 TRP A O 1
ATOM 727 N N . LEU A 1 92 ? -7.114 -4.742 7.523 1.00 93.25 92 LEU A N 1
ATOM 728 C CA . LEU A 1 92 ? -6.818 -5.727 6.479 1.00 93.25 92 LEU A CA 1
ATOM 729 C C . LEU A 1 92 ? -8.100 -6.207 5.783 1.00 93.25 92 LEU A C 1
ATOM 731 O O . LEU A 1 92 ? -8.176 -6.154 4.557 1.00 93.25 92 LEU A O 1
ATOM 735 N N . GLU A 1 93 ? -9.159 -6.521 6.539 1.00 92.25 93 GLU A N 1
ATOM 736 C CA . GLU A 1 93 ? -10.477 -6.866 5.980 1.00 92.25 93 GLU A CA 1
ATOM 737 C C . GLU A 1 93 ? -11.056 -5.747 5.096 1.00 92.25 93 GLU A C 1
ATOM 739 O O . GLU A 1 93 ? -11.725 -6.008 4.094 1.00 92.25 93 GLU A O 1
ATOM 744 N N . CYS A 1 94 ? -10.812 -4.479 5.450 1.00 92.62 94 CYS A N 1
ATOM 745 C CA . CYS A 1 94 ? -11.230 -3.338 4.639 1.00 92.62 94 CYS A CA 1
ATOM 746 C C . CYS A 1 94 ? -10.550 -3.337 3.269 1.00 92.62 94 CYS A C 1
ATOM 748 O O . CYS A 1 94 ? -11.190 -3.010 2.266 1.00 92.62 94 CYS A O 1
ATOM 750 N N . PHE A 1 95 ? -9.258 -3.664 3.229 1.00 91.81 95 PHE A N 1
ATOM 751 C CA . PHE A 1 95 ? -8.529 -3.763 1.975 1.00 91.81 95 PHE A CA 1
ATOM 752 C C . PHE A 1 95 ? -8.936 -5.012 1.202 1.00 91.81 95 PHE A C 1
ATOM 754 O O . PHE A 1 95 ? -9.144 -4.903 -0.001 1.00 91.81 95 PHE A O 1
ATOM 761 N N . ASP A 1 96 ? -9.145 -6.154 1.853 1.00 90.31 96 ASP A N 1
ATOM 762 C CA . ASP A 1 96 ? -9.621 -7.378 1.193 1.00 90.31 96 ASP A CA 1
ATOM 763 C C . ASP A 1 96 ? -10.988 -7.229 0.525 1.00 90.31 96 ASP A C 1
ATOM 765 O O . ASP A 1 96 ? -11.237 -7.766 -0.558 1.00 90.31 96 ASP A O 1
ATOM 769 N N . ALA A 1 97 ? -11.877 -6.448 1.135 1.00 90.38 97 ALA A N 1
ATOM 770 C CA . ALA A 1 97 ? -13.159 -6.114 0.531 1.00 90.38 97 ALA A CA 1
ATOM 771 C C . ALA A 1 97 ? -13.031 -5.130 -0.651 1.00 90.38 97 ALA A C 1
ATOM 773 O O . ALA A 1 97 ? -13.956 -5.010 -1.460 1.00 90.38 97 ALA A O 1
ATOM 774 N N . ALA A 1 98 ? -11.919 -4.397 -0.764 1.00 90.62 98 ALA A N 1
ATOM 775 C CA . ALA A 1 98 ? -11.710 -3.428 -1.830 1.00 90.62 98 ALA A CA 1
ATOM 776 C C . ALA A 1 98 ? -11.199 -4.114 -3.111 1.00 90.62 98 ALA A C 1
ATOM 778 O O . ALA A 1 98 ? -10.261 -4.898 -3.054 1.00 90.62 98 ALA A O 1
ATOM 779 N N . PRO A 1 99 ? -11.723 -3.772 -4.303 1.00 90.31 99 PRO A N 1
ATOM 780 C CA . PRO A 1 99 ? -11.226 -4.322 -5.563 1.00 90.31 99 PRO A CA 1
ATOM 781 C C . PRO A 1 99 ? -9.950 -3.584 -6.022 1.00 90.31 99 PRO A C 1
ATOM 783 O O . PRO A 1 99 ? -9.972 -2.858 -7.020 1.00 90.31 99 PRO A O 1
ATOM 786 N N . VAL A 1 100 ? -8.828 -3.713 -5.298 1.00 90.69 100 VAL A N 1
ATOM 787 C CA . VAL A 1 100 ? -7.633 -2.853 -5.474 1.00 90.69 100 VAL A CA 1
ATOM 788 C C . VAL A 1 100 ? -7.095 -2.884 -6.902 1.00 90.69 100 VAL A C 1
ATOM 790 O O . VAL A 1 100 ? -6.817 -1.825 -7.467 1.00 90.69 100 VAL A O 1
ATOM 793 N N . ALA A 1 101 ? -7.017 -4.059 -7.530 1.00 88.00 101 ALA A N 1
ATOM 794 C CA . ALA A 1 101 ? -6.541 -4.180 -8.909 1.00 88.00 101 ALA A CA 1
ATOM 795 C C . ALA A 1 101 ? -7.414 -3.382 -9.899 1.00 88.00 101 ALA A C 1
ATOM 797 O O . ALA A 1 101 ? -6.902 -2.699 -10.792 1.00 88.00 101 ALA A O 1
ATOM 798 N N . GLN A 1 102 ? -8.738 -3.406 -9.711 1.00 90.50 102 GLN A N 1
ATOM 799 C CA . GLN A 1 102 ? -9.669 -2.608 -10.509 1.00 90.50 102 GLN A CA 1
ATOM 800 C C . GLN A 1 102 ? -9.472 -1.111 -10.246 1.00 90.50 102 GLN A C 1
ATOM 802 O O . GLN A 1 102 ? -9.446 -0.317 -11.186 1.00 90.50 102 GLN A O 1
ATOM 807 N N . LEU A 1 103 ? -9.281 -0.713 -8.986 1.00 93.25 103 LEU A N 1
ATOM 808 C CA . LEU A 1 103 ? -9.025 0.684 -8.630 1.00 93.25 103 LEU A CA 1
ATOM 809 C C . LEU A 1 103 ? -7.699 1.184 -9.219 1.00 93.25 103 LEU A C 1
ATOM 811 O O . LEU A 1 103 ? -7.653 2.292 -9.750 1.00 93.25 103 LEU A O 1
ATOM 815 N N . GLN A 1 104 ? -6.641 0.367 -9.229 1.00 91.81 104 GLN A N 1
ATOM 816 C CA . GLN A 1 104 ? -5.390 0.675 -9.933 1.00 91.81 104 GLN A CA 1
ATOM 817 C C . GLN A 1 104 ? -5.620 0.833 -11.446 1.00 91.81 104 GLN A C 1
ATOM 819 O O . GLN A 1 104 ? -5.104 1.777 -12.054 1.00 91.81 104 GLN A O 1
ATOM 824 N N . TYR A 1 105 ? -6.421 -0.050 -12.055 1.00 91.56 105 TYR A N 1
ATOM 825 C CA . TYR A 1 105 ? -6.788 0.011 -13.475 1.00 91.56 105 TYR A CA 1
ATOM 826 C C . TYR A 1 105 ? -7.600 1.265 -13.841 1.00 91.56 105 TYR A C 1
ATOM 828 O O . TYR A 1 105 ? -7.473 1.795 -14.949 1.00 91.56 105 TYR A O 1
ATOM 836 N N . ILE A 1 106 ? -8.435 1.758 -12.930 1.00 94.50 106 ILE A N 1
ATOM 837 C CA . ILE A 1 106 ? -9.155 3.023 -13.104 1.00 94.50 106 ILE A CA 1
ATOM 838 C C . ILE A 1 106 ? -8.179 4.193 -12.926 1.00 94.50 106 ILE A C 1
ATOM 840 O O . ILE A 1 106 ? -8.059 5.041 -13.809 1.00 94.50 106 ILE A O 1
ATOM 844 N N . ALA A 1 107 ? -7.412 4.206 -11.832 1.00 95.62 107 ALA A N 1
ATOM 845 C CA . ALA A 1 107 ? -6.519 5.306 -11.473 1.00 95.62 107 ALA A CA 1
ATOM 846 C C . ALA A 1 107 ? -5.427 5.577 -12.520 1.00 95.62 107 ALA A C 1
ATOM 848 O O . ALA A 1 107 ? -5.045 6.731 -12.708 1.00 95.62 107 ALA A O 1
ATOM 849 N N . ARG A 1 108 ? -4.928 4.549 -13.224 1.00 93.81 108 ARG A N 1
ATOM 850 C CA . ARG A 1 108 ? -3.899 4.710 -14.276 1.00 93.81 108 ARG A CA 1
ATOM 851 C C . ARG A 1 108 ? -4.348 5.566 -15.468 1.00 93.81 108 ARG A C 1
ATOM 853 O O . ARG A 1 108 ? -3.510 5.954 -16.272 1.00 93.81 108 ARG A O 1
ATOM 860 N N . GLN A 1 109 ? -5.648 5.837 -15.604 1.00 95.19 109 GLN A N 1
ATOM 861 C CA . GLN A 1 109 ? -6.197 6.717 -16.643 1.00 95.19 109 GLN A CA 1
ATOM 862 C C . GLN A 1 109 ? -6.072 8.206 -16.278 1.00 95.19 109 GLN A C 1
ATOM 864 O O . GLN A 1 109 ? -6.369 9.068 -17.100 1.00 95.19 109 GLN A O 1
ATOM 869 N N . LEU A 1 110 ? -5.639 8.517 -15.052 1.00 96.38 110 LEU A N 1
ATOM 870 C CA . LEU A 1 110 ? -5.544 9.875 -14.528 1.00 96.38 110 LEU A CA 1
ATOM 871 C C . LEU A 1 110 ? -4.078 10.314 -14.373 1.00 96.38 110 LEU A C 1
ATOM 873 O O . LEU A 1 110 ? -3.223 9.506 -14.002 1.00 96.38 110 LEU A O 1
ATOM 877 N N . PRO A 1 111 ? -3.768 11.613 -14.565 1.00 93.31 111 PRO A N 1
ATOM 878 C CA . PRO A 1 111 ? -2.400 12.129 -14.440 1.00 93.31 111 PRO A CA 1
ATOM 879 C C . PRO A 1 111 ? -1.840 11.998 -13.013 1.00 93.31 111 PRO A C 1
ATOM 881 O O . PRO A 1 111 ? -0.636 11.833 -12.818 1.00 93.31 111 PRO A O 1
ATOM 884 N N . HIS A 1 112 ? -2.714 12.030 -12.003 1.00 95.94 112 HIS A N 1
ATOM 885 C CA . HIS A 1 112 ? -2.363 11.949 -10.585 1.00 95.94 112 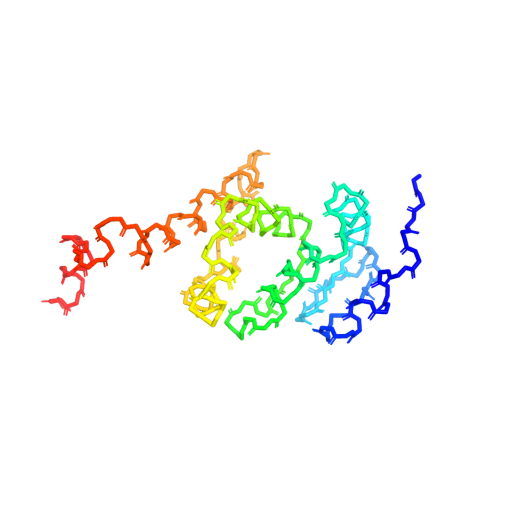HIS A CA 1
ATOM 886 C C . HIS A 1 112 ? -2.787 10.608 -9.965 1.00 95.94 112 HIS A C 1
ATOM 888 O O . HIS A 1 112 ? -3.474 10.569 -8.946 1.00 95.94 112 HIS A O 1
ATOM 894 N N . GLN A 1 113 ? -2.351 9.502 -10.580 1.00 95.88 113 GLN A N 1
ATOM 895 C CA . GLN A 1 113 ? -2.741 8.128 -10.228 1.00 95.88 113 GLN A CA 1
ATOM 896 C C . GLN A 1 113 ? -2.659 7.810 -8.724 1.00 95.88 113 GLN A C 1
ATOM 898 O O . GLN A 1 113 ? -3.590 7.220 -8.184 1.00 95.88 113 GLN A O 1
ATOM 903 N N . ARG A 1 114 ? -1.583 8.224 -8.030 1.00 96.00 114 ARG A N 1
ATOM 904 C CA . ARG A 1 114 ? -1.444 8.041 -6.569 1.00 96.00 114 ARG A CA 1
ATOM 905 C C . ARG A 1 114 ? -2.632 8.641 -5.821 1.00 96.00 114 ARG A C 1
ATOM 907 O O . ARG A 1 114 ? -3.281 7.937 -5.066 1.00 96.00 114 ARG A O 1
ATOM 914 N N . PHE A 1 115 ? -2.915 9.925 -6.035 1.00 97.81 115 PHE A N 1
ATOM 915 C CA . PHE A 1 115 ? -3.954 10.634 -5.285 1.00 97.81 115 PHE A CA 1
ATOM 916 C C . PHE A 1 115 ? -5.361 10.153 -5.645 1.00 97.81 115 PHE A C 1
ATOM 918 O O . PHE A 1 115 ? -6.217 10.081 -4.770 1.00 97.81 115 PHE A O 1
ATOM 925 N N . ALA A 1 116 ? -5.583 9.745 -6.898 1.00 97.88 116 ALA A N 1
ATOM 926 C CA . ALA A 1 116 ? -6.822 9.079 -7.285 1.00 97.88 116 ALA A CA 1
ATOM 927 C C . ALA A 1 116 ? -7.015 7.756 -6.524 1.00 97.88 116 ALA A C 1
ATOM 929 O O . ALA A 1 116 ? -8.090 7.509 -5.980 1.00 97.88 116 ALA A O 1
ATOM 930 N N . LEU A 1 117 ? -5.966 6.929 -6.443 1.00 96.44 117 LEU A N 1
ATOM 931 C CA . LEU A 1 117 ? -6.008 5.663 -5.712 1.00 96.44 117 LEU A CA 1
ATOM 932 C C . LEU A 1 117 ? -6.191 5.880 -4.202 1.00 96.44 117 LEU A C 1
ATOM 934 O O . LEU A 1 117 ? -7.012 5.197 -3.599 1.00 96.44 117 LEU A O 1
ATOM 938 N N . VAL A 1 118 ? -5.501 6.869 -3.617 1.00 98.00 118 VAL A N 1
ATOM 939 C CA . VAL A 1 118 ? -5.696 7.282 -2.216 1.00 98.00 118 VAL A CA 1
ATOM 94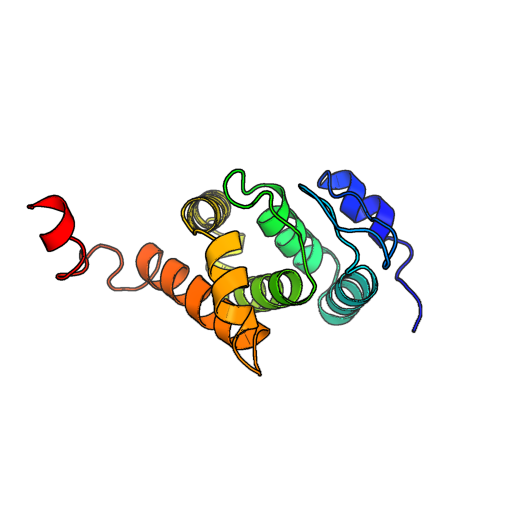0 C C . VAL A 1 118 ? -7.154 7.647 -1.967 1.00 98.00 118 VAL A C 1
ATOM 942 O O . VAL A 1 118 ? -7.743 7.114 -1.039 1.00 98.00 118 VAL A O 1
ATOM 945 N N . GLY A 1 119 ? -7.756 8.502 -2.799 1.00 97.75 119 GLY A N 1
ATOM 946 C CA . GLY A 1 119 ? -9.147 8.920 -2.619 1.00 97.75 119 GLY A CA 1
ATOM 947 C C . GLY A 1 119 ? -10.134 7.752 -2.684 1.00 97.75 119 GLY A C 1
ATOM 948 O O . GLY A 1 119 ? -10.994 7.632 -1.816 1.00 97.75 119 GLY A O 1
ATOM 949 N N . MET A 1 120 ? -9.981 6.859 -3.667 1.00 96.88 120 MET A N 1
ATOM 950 C CA . MET A 1 120 ? -10.865 5.697 -3.825 1.00 96.88 120 MET A CA 1
ATOM 951 C C . MET A 1 120 ? -10.738 4.689 -2.677 1.00 96.88 120 MET A C 1
ATOM 953 O O . MET A 1 120 ? -11.742 4.149 -2.226 1.00 96.88 120 MET A O 1
ATOM 957 N N . LEU A 1 121 ? -9.520 4.431 -2.196 1.00 95.75 121 LEU A N 1
ATOM 958 C CA . LEU A 1 121 ? -9.300 3.534 -1.060 1.00 95.75 121 LEU A CA 1
ATOM 959 C C . LEU A 1 121 ? -9.728 4.181 0.262 1.00 95.75 121 LEU A C 1
ATOM 961 O O . LEU A 1 121 ? -10.351 3.524 1.090 1.00 95.75 121 LEU A O 1
ATOM 965 N N . PHE A 1 122 ? -9.457 5.474 0.447 1.00 96.75 122 PHE A N 1
ATOM 966 C CA . PHE A 1 122 ? -9.886 6.211 1.633 1.00 96.75 122 PHE A CA 1
ATOM 967 C C . PHE A 1 122 ? -11.406 6.241 1.763 1.00 96.75 122 PHE A C 1
ATOM 969 O O . PHE A 1 122 ? -11.923 6.105 2.863 1.00 96.75 122 PHE A O 1
ATOM 976 N N . GLU A 1 123 ? -12.131 6.359 0.650 1.00 95.31 123 GLU A N 1
ATOM 977 C CA . GLU A 1 123 ? -13.591 6.277 0.647 1.00 95.31 123 GLU A CA 1
ATOM 978 C C . GLU A 1 123 ? -14.090 4.957 1.255 1.00 95.31 123 GLU A C 1
ATOM 980 O O . GLU A 1 123 ? -14.994 4.980 2.090 1.00 95.31 123 GLU A O 1
ATOM 985 N N . ARG A 1 124 ? -13.430 3.826 0.959 1.00 94.00 124 ARG A N 1
ATOM 986 C CA . ARG A 1 124 ? -13.741 2.522 1.574 1.00 94.00 124 ARG A CA 1
ATOM 987 C C . ARG A 1 124 ? -13.456 2.499 3.070 1.00 94.00 124 ARG A C 1
ATOM 989 O O . ARG A 1 124 ? -14.282 2.008 3.837 1.00 94.00 124 ARG A O 1
ATOM 996 N N . VAL A 1 125 ? -12.336 3.087 3.487 1.00 94.19 125 VAL A N 1
ATOM 997 C CA . VAL A 1 125 ? -12.012 3.251 4.910 1.00 94.19 125 VAL A CA 1
ATOM 998 C C . VAL A 1 125 ? -13.082 4.106 5.599 1.00 94.19 125 VAL A C 1
ATOM 1000 O O . VAL A 1 125 ? -13.594 3.721 6.644 1.00 94.19 125 VAL A O 1
ATOM 1003 N N . VAL A 1 126 ? -13.503 5.226 5.007 1.00 92.81 126 VAL A N 1
ATOM 1004 C CA . VAL A 1 126 ? -14.558 6.090 5.564 1.00 92.81 126 VAL A CA 1
ATOM 1005 C C . VAL A 1 126 ? -15.906 5.373 5.620 1.00 92.81 126 VAL A C 1
ATOM 1007 O O . VAL A 1 126 ? -16.604 5.503 6.622 1.00 92.81 126 VAL A O 1
ATOM 1010 N N . ARG A 1 127 ? -16.269 4.572 4.611 1.00 89.88 127 ARG A N 1
ATOM 1011 C CA . ARG A 1 127 ? -17.484 3.742 4.664 1.00 89.88 127 ARG A CA 1
ATOM 1012 C C . ARG A 1 127 ? -17.460 2.737 5.810 1.00 89.88 127 ARG A C 1
ATOM 1014 O O . ARG A 1 127 ? -18.507 2.451 6.369 1.00 89.88 127 ARG A O 1
ATOM 1021 N N . ARG A 1 128 ? -16.290 2.197 6.158 1.00 91.25 128 ARG A N 1
ATOM 1022 C CA . ARG A 1 128 ? -16.163 1.165 7.196 1.00 91.25 128 ARG A CA 1
ATOM 1023 C C . ARG A 1 128 ? -15.965 1.725 8.606 1.00 91.25 128 ARG A C 1
ATOM 1025 O O . ARG A 1 128 ? -16.440 1.131 9.568 1.00 91.25 128 ARG A O 1
ATOM 1032 N N . PHE A 1 129 ? -15.268 2.850 8.740 1.00 90.88 129 PHE A N 1
ATOM 1033 C CA . PHE A 1 129 ? -14.828 3.392 10.033 1.00 90.88 129 PHE A CA 1
ATOM 1034 C C . PHE A 1 129 ? -15.325 4.814 10.321 1.00 90.88 129 PHE A C 1
ATOM 1036 O O . PHE A 1 129 ? -15.130 5.320 11.425 1.00 90.88 129 PHE A O 1
ATOM 1043 N N . GLY A 1 130 ? -15.924 5.488 9.340 1.00 84.75 130 GLY A N 1
ATOM 1044 C CA . GLY A 1 130 ? -16.415 6.854 9.480 1.00 84.75 130 GLY A CA 1
ATOM 1045 C C . GLY A 1 130 ? -17.655 6.965 10.377 1.00 84.75 130 GLY A C 1
ATOM 1046 O O . GLY A 1 130 ? -18.299 5.966 10.694 1.00 84.75 130 GLY A O 1
ATOM 1047 N N . PRO A 1 131 ? -18.047 8.195 10.755 1.00 77.38 131 PRO A N 1
ATOM 1048 C CA . PRO A 1 131 ? -19.174 8.442 11.663 1.00 77.38 131 PRO A CA 1
ATOM 1049 C C . PRO A 1 131 ? -20.512 7.879 11.156 1.00 77.38 131 PRO A C 1
ATOM 1051 O O . PRO A 1 131 ? -21.383 7.566 11.961 1.00 77.38 131 PRO A O 1
ATOM 1054 N N . ASN A 1 132 ? -20.650 7.704 9.838 1.00 74.69 132 ASN A N 1
ATOM 1055 C CA . ASN A 1 132 ? -21.845 7.160 9.194 1.00 74.69 132 ASN A CA 1
ATOM 1056 C C . ASN A 1 132 ? -21.657 5.710 8.715 1.00 74.69 132 ASN A C 1
ATOM 1058 O O . ASN A 1 132 ? -22.449 5.243 7.910 1.00 74.69 132 ASN A O 1
ATOM 1062 N N . ALA A 1 133 ? -20.632 4.984 9.178 1.00 73.62 133 ALA A N 1
ATOM 1063 C CA . ALA A 1 133 ? -20.347 3.624 8.705 1.00 73.62 133 ALA A CA 1
ATOM 1064 C C . ALA A 1 133 ? -21.484 2.617 8.964 1.00 73.62 133 ALA A C 1
ATOM 1066 O O . ALA A 1 133 ? -21.638 1.644 8.234 1.00 73.62 133 ALA A O 1
ATOM 1067 N N . ALA A 1 134 ? -22.305 2.859 9.992 1.00 60.75 134 ALA A N 1
ATOM 1068 C CA . ALA A 1 134 ? -23.492 2.054 10.284 1.00 60.75 134 ALA A CA 1
ATOM 1069 C C . ALA A 1 134 ? -24.713 2.427 9.420 1.00 60.75 134 ALA A C 1
ATOM 1071 O O . ALA A 1 134 ? -25.708 1.705 9.417 1.00 60.75 134 ALA A O 1
ATOM 1072 N N . GLN A 1 135 ? -24.664 3.563 8.722 1.00 57.72 135 GLN A N 1
ATOM 1073 C CA . GLN A 1 135 ? -25.732 4.013 7.845 1.00 57.72 135 GLN A CA 1
ATOM 1074 C C . GLN A 1 135 ? -25.463 3.449 6.450 1.00 57.72 135 GLN A C 1
ATOM 1076 O O . GLN A 1 135 ? -24.514 3.860 5.783 1.00 57.72 135 GLN A O 1
ATOM 1081 N N . GLY A 1 136 ? -26.286 2.486 6.026 1.00 58.16 136 GLY A N 1
ATOM 1082 C CA . GLY A 1 136 ? -26.249 1.967 4.662 1.00 58.16 136 GLY A CA 1
ATOM 1083 C C . GLY A 1 136 ? -26.316 3.110 3.649 1.00 58.16 136 GLY A C 1
ATOM 1084 O O . GLY A 1 136 ? -26.991 4.122 3.864 1.00 58.16 136 GLY A O 1
ATOM 1085 N N . ASP A 1 137 ? -25.577 2.985 2.550 1.00 62.09 137 ASP A N 1
ATOM 1086 C CA . ASP A 1 137 ? -25.720 3.929 1.449 1.00 62.09 137 ASP A CA 1
ATOM 1087 C C . ASP A 1 137 ? -27.094 3.700 0.811 1.00 62.09 137 ASP A C 1
ATOM 1089 O O . ASP A 1 137 ? -27.390 2.612 0.309 1.00 62.09 137 ASP A O 1
ATOM 1093 N N . LEU A 1 138 ? -27.925 4.745 0.814 1.00 54.97 138 LEU A N 1
ATOM 1094 C CA . LEU A 1 138 ? -29.258 4.784 0.199 1.00 54.97 138 LEU A CA 1
ATOM 1095 C C . LEU A 1 138 ? -29.271 4.241 -1.243 1.00 54.97 138 LEU A C 1
ATOM 1097 O O . LEU A 1 138 ? -30.314 3.797 -1.730 1.00 54.97 138 LEU A O 1
ATOM 1101 N N . PHE A 1 139 ? -28.135 4.298 -1.945 1.00 55.34 139 PHE A N 1
ATOM 1102 C CA . PHE A 1 139 ? -27.982 3.785 -3.304 1.00 55.34 139 PHE A CA 1
ATOM 1103 C C . PHE A 1 139 ? -27.450 2.344 -3.388 1.00 55.34 139 PHE A C 1
ATOM 1105 O O . PHE A 1 139 ? -27.748 1.673 -4.379 1.00 55.34 139 PHE A O 1
ATOM 1112 N N . ASP A 1 140 ? -26.739 1.839 -2.374 1.00 56.75 140 ASP A N 1
ATOM 1113 C CA . ASP A 1 140 ? -26.308 0.431 -2.314 1.00 56.75 140 ASP A CA 1
ATOM 1114 C C . ASP A 1 140 ? -27.478 -0.485 -1.912 1.00 56.75 140 ASP A C 1
ATOM 1116 O O . ASP A 1 140 ? -27.663 -1.551 -2.502 1.00 56.75 140 ASP A O 1
ATOM 1120 N N . GLU A 1 141 ? -28.351 -0.035 -1.002 1.00 55.56 141 GLU A N 1
ATOM 1121 C CA . GLU A 1 141 ? -29.537 -0.794 -0.566 1.00 55.56 141 GLU A CA 1
ATOM 1122 C C . GLU A 1 141 ? -30.509 -1.085 -1.724 1.00 55.56 141 GLU A C 1
ATOM 1124 O O . GLU A 1 141 ? -31.092 -2.168 -1.813 1.00 55.56 141 GLU A O 1
ATOM 1129 N N . LYS A 1 142 ? -30.632 -0.159 -2.685 1.00 51.47 142 LYS A N 1
ATOM 1130 C CA . LYS A 1 142 ? -31.494 -0.334 -3.868 1.00 51.47 142 LYS A CA 1
ATOM 1131 C C . LYS A 1 142 ? -30.991 -1.392 -4.850 1.00 51.47 142 LYS A C 1
ATOM 1133 O O . LYS A 1 142 ? -31.799 -1.915 -5.610 1.00 51.47 142 LYS A O 1
ATOM 1138 N N . ARG A 1 143 ? -29.691 -1.711 -4.857 1.00 51.41 143 ARG A N 1
ATOM 1139 C CA . ARG A 1 143 ? -29.127 -2.775 -5.709 1.00 51.41 143 ARG A CA 1
ATOM 1140 C C . ARG A 1 143 ? -29.348 -4.173 -5.142 1.00 51.41 143 ARG A C 1
ATOM 1142 O O . ARG A 1 143 ? -29.355 -5.117 -5.918 1.00 51.41 143 ARG A O 1
ATOM 1149 N N . MET A 1 144 ? -29.527 -4.308 -3.827 1.00 51.97 144 MET A N 1
ATOM 1150 C CA . MET A 1 144 ? -29.844 -5.595 -3.193 1.00 51.97 144 MET A CA 1
ATOM 1151 C C . MET A 1 144 ? -31.341 -5.927 -3.221 1.00 51.97 144 MET A C 1
ATOM 1153 O O . MET A 1 144 ? -31.712 -7.084 -3.052 1.00 51.97 144 MET A O 1
ATOM 1157 N N . ALA A 1 145 ? -32.196 -4.922 -3.425 1.00 53.16 145 ALA A N 1
ATOM 1158 C CA . ALA A 1 145 ? -33.650 -5.067 -3.485 1.00 53.16 145 ALA A CA 1
ATOM 1159 C C . ALA A 1 145 ? -34.209 -5.262 -4.914 1.00 53.16 145 ALA A C 1
ATOM 1161 O O . ALA A 1 145 ? -35.429 -5.231 -5.082 1.00 53.16 145 ALA A O 1
ATOM 1162 N N . ALA A 1 146 ? -33.344 -5.418 -5.925 1.00 44.34 146 ALA A N 1
ATOM 1163 C CA . ALA A 1 146 ? -33.703 -5.561 -7.340 1.00 44.34 146 ALA A CA 1
ATOM 1164 C C . ALA A 1 146 ? -33.329 -6.940 -7.894 1.00 44.34 146 ALA A C 1
ATOM 1166 O O . ALA A 1 146 ? -32.235 -7.436 -7.543 1.00 44.34 146 ALA A O 1
#

Sequence (146 aa):
MTIDPRIPDLCTEYGITIVDGRSYPGIRETRAVVTMSRILQAKGEDHFRMVLSTVAETENNQGYIDKYLLWAVSDLVTVCNSIVENRPIEWLECFDAAPVAQLQYIARQLPHQRFALVGMLFERVVRRFGPNAAQGDLFDEKRMAA

pLDDT: mean 88.46, std 12.97, range [44.34, 98.5]

Foldseek 3Di:
DDQDPCQVVLLVVLPADEDDPPDDAAFSYEVASVLLSVLCVVPNDVLSSLLSCLQRVQPLNRGYDYSLSSLLSSVCCVVVVVCCVPPVVVSSVLSNPDNLVVQLVVLVVDPCSNVSSNVSSVVSVCCCPNPCVVPDDPVVVVVVVD

Secondary structure (DSSP, 8-state):
-PPPTTHHHHHHHTTPEE--TTS---TTEE--HHHHHHHHHHH-HHHHHHHHHHHHS-GGG-S---HHHHHHHHHHHHHTHHHHHH-HHHHHHHHHTS-HHHHHHHHTTSTTHHHHHHHHHHHHHHHHHSTTTTS--TTTHHHH--

Radius of gyration: 15.9 Å; chains: 1; bounding box: 55×25×35 Å